Protein AF-A0A8S9NE03-F1 (afdb_monomer_lite)

pLDDT: mean 78.73, std 18.53, range [30.2, 97.19]

Structure (mmCIF, N/CA/C/O backbone):
data_AF-A0A8S9NE03-F1
#
_entry.id   AF-A0A8S9NE03-F1
#
loop_
_atom_site.group_PDB
_atom_site.id
_atom_site.type_symbol
_atom_site.label_atom_id
_atom_site.label_alt_id
_atom_site.label_comp_id
_atom_site.label_asym_id
_atom_site.label_entity_id
_atom_site.label_seq_id
_atom_site.pdbx_PDB_ins_code
_atom_site.Cartn_x
_atom_site.Cartn_y
_atom_site.Cartn_z
_atom_site.occupancy
_atom_site.B_iso_or_equiv
_atom_site.auth_seq_id
_atom_site.auth_comp_id
_atom_site.auth_asym_id
_atom_site.auth_atom_id
_atom_site.pdbx_PDB_model_num
ATOM 1 N N . MET A 1 1 ? 25.891 12.901 17.300 1.00 32.81 1 MET A N 1
ATOM 2 C CA . MET A 1 1 ? 25.146 12.473 16.094 1.00 32.81 1 MET A CA 1
ATOM 3 C C . MET A 1 1 ? 23.697 12.208 16.499 1.00 32.81 1 MET A C 1
ATOM 5 O O . MET A 1 1 ? 23.467 11.211 17.178 1.00 32.81 1 MET A O 1
ATOM 9 N N . PRO A 1 2 ? 22.736 13.108 16.234 1.00 33.81 2 PRO A N 1
ATOM 10 C CA . PRO A 1 2 ? 21.380 12.944 16.745 1.00 33.81 2 PRO A CA 1
ATOM 11 C C . PRO A 1 2 ? 20.646 11.853 15.955 1.00 33.81 2 PRO A C 1
ATOM 13 O O . PRO A 1 2 ? 20.644 11.842 14.726 1.00 33.81 2 PRO A O 1
ATOM 16 N N . ARG A 1 3 ? 20.038 10.907 16.678 1.00 30.20 3 ARG A N 1
ATOM 17 C CA . ARG A 1 3 ? 19.170 9.866 16.119 1.00 30.20 3 ARG A CA 1
ATOM 18 C C . ARG A 1 3 ? 17.912 10.533 15.563 1.00 30.20 3 ARG A C 1
ATOM 20 O O . ARG A 1 3 ? 17.123 11.087 16.324 1.00 30.20 3 ARG A O 1
ATOM 27 N N . HIS A 1 4 ? 17.720 10.464 14.249 1.00 31.50 4 HIS A N 1
ATOM 28 C CA . HIS A 1 4 ? 16.448 10.795 13.615 1.00 31.50 4 HIS A CA 1
ATOM 29 C C . HIS A 1 4 ? 15.403 9.760 14.048 1.00 31.50 4 HIS A C 1
ATOM 31 O O . HIS A 1 4 ? 15.281 8.690 13.455 1.00 31.50 4 HIS A O 1
ATOM 37 N N . TYR A 1 5 ? 14.665 10.057 15.116 1.00 31.61 5 TYR A N 1
ATOM 38 C CA . TYR A 1 5 ? 13.431 9.347 15.416 1.00 31.61 5 TYR A CA 1
ATOM 39 C C . TYR A 1 5 ? 12.441 9.699 14.307 1.00 31.61 5 TYR A C 1
ATOM 41 O O . TYR A 1 5 ? 12.032 10.852 14.170 1.00 31.61 5 TYR A O 1
ATOM 49 N N . ILE A 1 6 ? 12.102 8.718 13.470 1.00 40.75 6 ILE A N 1
ATOM 50 C CA . ILE A 1 6 ? 10.974 8.823 12.548 1.00 40.75 6 ILE A CA 1
ATOM 51 C C . ILE A 1 6 ? 9.739 8.971 13.435 1.00 40.75 6 ILE A C 1
ATOM 53 O O . ILE A 1 6 ? 9.236 8.000 13.993 1.00 40.75 6 ILE A O 1
ATOM 57 N N . LEU A 1 7 ? 9.304 10.214 13.620 1.00 36.88 7 LEU A N 1
ATOM 58 C CA . LEU A 1 7 ? 8.021 10.541 14.212 1.00 36.88 7 LEU A CA 1
ATOM 59 C C . LEU A 1 7 ? 6.952 9.950 13.287 1.00 36.88 7 LEU A C 1
ATOM 61 O O . LEU A 1 7 ? 6.625 10.533 12.253 1.00 36.88 7 LEU A O 1
ATOM 65 N N . THR A 1 8 ? 6.406 8.785 13.634 1.00 43.88 8 THR A N 1
ATOM 66 C CA . THR A 1 8 ? 5.083 8.364 13.163 1.00 43.88 8 THR A CA 1
ATOM 67 C C . THR A 1 8 ? 4.077 9.347 13.744 1.00 43.88 8 THR A C 1
ATOM 69 O O . THR A 1 8 ? 3.474 9.106 14.786 1.00 43.88 8 THR A O 1
ATOM 72 N N . ARG A 1 9 ? 3.949 10.514 13.112 1.00 42.00 9 ARG A N 1
ATOM 73 C CA . ARG A 1 9 ? 2.922 11.487 13.456 1.00 42.00 9 ARG A CA 1
ATOM 74 C C . ARG A 1 9 ? 1.594 10.940 12.943 1.00 42.00 9 ARG A C 1
ATOM 76 O O . ARG A 1 9 ? 1.227 11.135 11.789 1.00 42.00 9 ARG A O 1
ATOM 83 N N . ALA A 1 10 ? 0.914 10.186 13.798 1.00 46.19 10 ALA A N 1
ATOM 84 C CA . ALA A 1 10 ? -0.468 9.801 13.588 1.00 46.19 10 ALA A CA 1
ATOM 85 C C . ALA A 1 10 ? -1.344 11.024 13.892 1.00 46.19 10 ALA A C 1
ATOM 87 O O . ALA A 1 10 ? -1.796 11.211 15.017 1.00 46.19 10 ALA A O 1
ATOM 88 N N . ASP A 1 11 ? -1.541 11.900 12.907 1.00 44.44 11 ASP A N 1
ATOM 89 C CA . ASP A 1 11 ? -2.545 12.957 13.030 1.00 44.44 11 ASP A CA 1
ATOM 90 C C . ASP A 1 11 ? -3.932 12.321 12.840 1.00 44.44 11 ASP A C 1
ATOM 92 O O . ASP A 1 11 ? -4.411 12.147 11.718 1.00 44.44 11 ASP A O 1
ATOM 96 N N . MET A 1 12 ? -4.578 11.951 13.948 1.00 45.53 12 MET A N 1
ATOM 97 C CA . MET A 1 12 ? -5.961 11.481 13.949 1.00 45.53 12 MET A CA 1
ATOM 98 C C . MET A 1 12 ? -6.893 12.686 13.788 1.00 45.53 12 MET A C 1
ATOM 100 O O . MET A 1 12 ? -7.088 13.471 14.715 1.00 45.53 12 MET A O 1
ATOM 104 N N . LYS A 1 13 ? -7.465 12.856 12.593 1.00 47.09 13 LYS A N 1
ATOM 105 C CA . LYS A 1 13 ? -8.490 13.873 12.329 1.00 47.09 13 LYS A CA 1
ATOM 106 C C . LYS A 1 13 ? -9.851 13.207 12.199 1.00 47.09 13 LYS A C 1
ATOM 108 O O . LYS A 1 13 ? -10.093 12.492 11.233 1.00 47.09 13 LYS A O 1
ATOM 113 N N . THR A 1 14 ? -10.749 13.500 13.131 1.00 47.44 14 THR A N 1
ATOM 114 C CA . THR A 1 14 ? -12.177 13.224 12.955 1.00 47.44 14 THR A CA 1
ATOM 115 C C . THR A 1 14 ? -12.773 14.383 12.164 1.00 47.44 14 THR A C 1
ATOM 117 O O . THR A 1 14 ? -12.910 15.493 12.680 1.00 47.44 14 THR A O 1
ATOM 120 N N . VAL A 1 15 ? -13.102 14.163 10.891 1.00 50.25 15 VAL A N 1
ATOM 121 C CA . VAL A 1 15 ? -13.872 15.145 10.114 1.00 50.25 15 VAL A CA 1
ATOM 122 C C . VAL A 1 15 ? -15.286 15.140 10.693 1.00 50.25 15 VAL A C 1
ATOM 124 O O . VAL A 1 15 ? -15.952 14.119 10.647 1.00 50.25 15 VAL A O 1
ATOM 127 N N . ARG A 1 16 ? -15.756 16.254 11.268 1.00 50.25 16 ARG A N 1
ATOM 128 C CA . ARG A 1 16 ? -17.016 16.359 12.048 1.00 50.25 16 ARG A CA 1
ATOM 129 C C . ARG A 1 16 ? -18.305 15.871 11.349 1.00 50.25 16 ARG A C 1
ATOM 131 O O . ARG A 1 16 ? -19.330 15.776 12.009 1.00 50.25 16 ARG A O 1
ATOM 138 N N . LEU A 1 17 ? -18.258 15.548 10.055 1.00 51.75 17 LEU A N 1
ATOM 139 C CA . LEU A 1 17 ? -19.363 14.985 9.264 1.00 51.75 17 LEU A CA 1
ATOM 140 C C . LEU A 1 17 ? -19.155 13.513 8.850 1.00 51.75 17 LEU A C 1
ATOM 142 O O . LEU A 1 17 ? -20.090 12.880 8.373 1.00 51.75 17 LEU A O 1
ATOM 146 N N . ILE A 1 18 ? -17.956 12.947 9.035 1.00 56.50 18 ILE A N 1
ATOM 147 C CA . ILE A 1 18 ? -17.591 11.590 8.612 1.00 56.50 18 ILE A CA 1
ATOM 148 C C . ILE A 1 18 ? -16.911 10.878 9.792 1.00 56.50 18 ILE A C 1
ATOM 150 O O . ILE A 1 18 ? -15.839 11.283 10.238 1.00 56.50 18 ILE A O 1
ATOM 154 N N . LYS A 1 19 ? -17.519 9.792 10.292 1.00 73.06 19 LYS A N 1
ATOM 155 C CA . LYS A 1 19 ? -16.999 8.950 11.392 1.00 73.06 19 LYS A CA 1
ATOM 156 C C . LYS A 1 19 ? -15.793 8.097 10.947 1.00 73.06 19 LYS A C 1
ATOM 158 O O . LYS A 1 19 ? -15.806 6.877 11.075 1.00 73.06 19 LYS A O 1
ATOM 163 N N . THR A 1 20 ? -14.760 8.723 10.387 1.00 75.44 20 THR A N 1
ATOM 164 C CA . THR A 1 20 ? -13.550 8.052 9.893 1.00 75.44 20 THR A CA 1
ATOM 165 C C . THR A 1 20 ? -12.334 8.493 10.694 1.00 75.44 20 THR A C 1
ATOM 167 O O . THR A 1 20 ? -12.071 9.684 10.841 1.00 75.44 20 THR A O 1
ATOM 170 N N . CYS A 1 21 ? -11.568 7.514 11.177 1.00 81.00 21 CYS A N 1
ATOM 171 C CA . CYS A 1 21 ? -10.221 7.715 11.693 1.00 81.00 21 CYS A CA 1
ATOM 172 C C . CYS A 1 21 ? -9.222 7.503 10.552 1.00 81.00 21 CYS A C 1
ATOM 174 O O . CYS A 1 21 ? -9.286 6.487 9.861 1.00 81.00 21 CYS A O 1
ATOM 176 N N . THR A 1 22 ? -8.307 8.453 10.353 1.00 85.75 22 THR A N 1
ATOM 177 C CA . THR A 1 22 ? -7.222 8.321 9.373 1.00 85.75 22 THR A CA 1
ATOM 178 C C . THR A 1 22 ? -5.895 8.194 10.101 1.00 85.75 22 THR A C 1
ATOM 180 O O . THR A 1 22 ? -5.561 9.038 10.930 1.00 85.75 22 THR A O 1
ATOM 183 N N . TRP A 1 23 ? -5.126 7.163 9.754 1.00 88.88 23 TRP A N 1
ATOM 184 C CA . TRP A 1 23 ? -3.754 6.986 10.210 1.00 88.88 23 TRP A CA 1
ATOM 185 C C . TRP A 1 23 ? -2.808 7.045 9.015 1.00 88.88 23 TRP A C 1
ATOM 187 O O . TRP A 1 23 ? -2.824 6.172 8.148 1.00 88.88 23 TRP A O 1
ATOM 197 N N . THR A 1 24 ? -1.989 8.093 8.963 1.00 89.31 24 THR A N 1
ATOM 198 C CA . THR A 1 24 ? -1.011 8.278 7.890 1.00 89.31 24 THR A CA 1
ATOM 199 C C . THR A 1 24 ? 0.347 7.761 8.334 1.00 89.31 24 THR A C 1
ATOM 201 O O . THR A 1 24 ? 0.939 8.261 9.290 1.00 89.31 24 THR A O 1
ATOM 204 N N . ILE A 1 25 ? 0.867 6.787 7.596 1.00 89.69 25 ILE A N 1
ATOM 205 C CA . ILE A 1 25 ? 2.226 6.273 7.754 1.00 89.69 25 ILE A CA 1
ATOM 206 C C . ILE A 1 25 ? 3.018 6.737 6.537 1.00 89.69 25 ILE A C 1
ATOM 208 O O . ILE A 1 25 ? 2.551 6.618 5.407 1.00 89.69 25 ILE A O 1
ATOM 212 N N . GLY A 1 26 ? 4.211 7.286 6.762 1.00 88.06 26 GLY A N 1
ATOM 213 C CA . GLY A 1 26 ? 5.121 7.648 5.680 1.00 88.06 26 GLY A CA 1
ATOM 214 C C . GLY A 1 26 ? 5.754 6.405 5.053 1.00 88.06 26 GLY A C 1
ATOM 215 O O . GLY A 1 26 ? 5.100 5.572 4.432 1.00 88.06 26 GLY A O 1
ATOM 216 N N . ARG A 1 27 ? 7.068 6.263 5.215 1.00 86.62 27 ARG A N 1
ATOM 217 C CA . ARG A 1 27 ? 7.789 5.067 4.778 1.00 86.62 27 ARG A CA 1
ATOM 218 C C . ARG A 1 27 ? 7.825 4.048 5.914 1.00 86.62 27 ARG A C 1
ATOM 220 O O . ARG A 1 27 ? 8.293 4.381 6.998 1.00 86.62 27 ARG A O 1
ATOM 227 N N . ILE A 1 28 ? 7.385 2.821 5.645 1.00 87.12 28 ILE A N 1
ATOM 228 C CA . ILE A 1 28 ? 7.538 1.704 6.584 1.00 87.12 28 ILE A CA 1
ATOM 229 C C . ILE A 1 28 ? 9.015 1.280 6.580 1.00 87.12 28 ILE A C 1
ATOM 231 O O . ILE A 1 28 ? 9.544 0.965 5.507 1.00 87.12 28 ILE A O 1
ATOM 235 N N . PRO A 1 29 ? 9.711 1.335 7.726 1.00 81.19 29 PRO A N 1
ATOM 236 C CA . PRO A 1 29 ? 11.098 0.906 7.819 1.00 81.19 29 PRO A CA 1
ATOM 237 C C . PRO A 1 29 ? 11.183 -0.631 7.890 1.00 81.19 29 PRO A C 1
ATOM 239 O O . PRO A 1 29 ? 10.230 -1.296 8.283 1.00 81.19 29 PRO A O 1
ATOM 242 N N . SER A 1 30 ? 12.307 -1.218 7.473 1.00 81.19 30 SER A N 1
ATOM 243 C CA . SER A 1 30 ? 12.468 -2.683 7.407 1.00 81.19 30 SER A CA 1
ATOM 244 C C . SER A 1 30 ? 12.657 -3.345 8.773 1.00 81.19 30 SER A C 1
ATOM 246 O O . SER A 1 30 ? 12.468 -4.548 8.901 1.00 81.19 30 SER A O 1
ATOM 248 N N . ASP A 1 31 ? 13.067 -2.574 9.776 1.00 85.69 31 ASP A N 1
ATOM 249 C CA . ASP A 1 31 ? 13.386 -3.036 11.126 1.00 85.69 31 ASP A CA 1
ATOM 250 C C . ASP A 1 31 ? 12.207 -2.922 12.102 1.00 85.69 31 ASP A C 1
ATOM 252 O O . ASP A 1 31 ? 12.264 -3.500 13.187 1.00 85.69 31 ASP A O 1
ATOM 256 N N . LYS A 1 32 ? 11.151 -2.167 11.759 1.00 81.88 32 LYS A N 1
ATOM 257 C CA . LYS A 1 32 ? 10.036 -1.891 12.675 1.00 81.88 32 LYS A CA 1
ATOM 258 C C . LYS A 1 32 ? 8.689 -1.853 11.975 1.00 81.88 32 LYS A C 1
ATOM 260 O O . LYS A 1 32 ? 8.493 -1.139 10.993 1.00 81.88 32 LYS A O 1
ATOM 265 N N . THR A 1 33 ? 7.727 -2.533 12.583 1.00 87.62 33 THR A N 1
ATOM 266 C CA . THR A 1 33 ? 6.327 -2.480 12.172 1.00 87.62 33 THR A CA 1
ATOM 267 C C . THR A 1 33 ? 5.636 -1.300 12.856 1.00 87.62 33 THR A C 1
ATOM 269 O O . THR A 1 33 ? 5.713 -1.183 14.081 1.00 87.62 33 THR A O 1
ATOM 272 N N . PRO A 1 34 ? 4.964 -0.409 12.111 1.00 89.19 34 PRO A N 1
ATOM 273 C CA . PRO A 1 34 ? 4.161 0.645 12.713 1.00 89.19 34 PRO A CA 1
ATOM 274 C C . PRO A 1 34 ? 2.977 0.029 13.471 1.00 89.19 34 PRO A C 1
ATOM 276 O O . PRO A 1 34 ? 2.348 -0.908 12.982 1.00 89.19 34 PRO A O 1
ATOM 279 N N . CYS A 1 35 ? 2.650 0.571 14.644 1.00 87.50 35 CYS A N 1
ATOM 280 C CA . CYS A 1 35 ? 1.502 0.141 15.441 1.00 87.50 35 CYS A CA 1
ATOM 281 C C . CYS A 1 35 ? 0.608 1.330 15.814 1.00 87.50 35 CYS A C 1
ATOM 283 O O . CYS A 1 35 ? 1.086 2.448 16.017 1.00 87.50 35 CYS A O 1
ATOM 285 N N . LEU A 1 36 ? -0.697 1.070 15.897 1.00 84.56 36 LEU A N 1
ATOM 286 C CA . LEU A 1 36 ? -1.703 1.997 16.396 1.00 84.56 36 LEU A CA 1
ATOM 287 C C . LEU A 1 36 ? -2.558 1.250 17.418 1.00 84.56 36 LEU A C 1
ATOM 289 O O . LEU A 1 36 ? -3.214 0.269 17.074 1.00 84.56 36 LEU A O 1
ATOM 293 N N . SER A 1 37 ? -2.555 1.737 18.655 1.00 85.38 37 SER A N 1
ATOM 294 C CA . SER A 1 37 ? -3.348 1.195 19.758 1.00 85.38 37 SER A CA 1
ATOM 295 C C . SER A 1 37 ? -4.079 2.334 20.458 1.00 85.38 37 SER A C 1
ATOM 297 O O . SER A 1 37 ? -3.552 3.442 20.555 1.00 85.38 37 SER A O 1
ATOM 299 N N . GLY A 1 38 ? -5.284 2.070 20.959 1.00 82.81 38 GLY A N 1
ATOM 300 C CA . GLY A 1 38 ? -6.075 3.062 21.679 1.00 82.81 38 GLY A CA 1
ATOM 301 C C . GLY A 1 38 ? -7.420 2.513 22.141 1.00 82.81 38 GLY A C 1
ATOM 302 O O . GLY A 1 38 ? -7.767 1.369 21.852 1.00 82.81 38 GLY A O 1
ATOM 303 N N . THR A 1 39 ? -8.175 3.357 22.838 1.00 81.50 39 THR A N 1
ATOM 304 C CA . THR A 1 39 ? -9.508 3.034 23.357 1.00 81.50 39 THR A CA 1
ATOM 305 C C . THR A 1 39 ? -10.551 3.863 22.620 1.00 81.50 39 THR A C 1
ATOM 307 O O . THR A 1 39 ? -10.416 5.081 22.514 1.00 81.50 39 THR A O 1
ATOM 310 N N . LEU A 1 40 ? -11.601 3.209 22.121 1.00 78.12 40 LEU A N 1
ATOM 311 C CA . LEU A 1 40 ? -12.762 3.874 21.537 1.00 78.12 40 LEU A CA 1
ATOM 312 C C . LEU A 1 40 ? -13.869 3.958 22.591 1.00 78.12 40 LEU A C 1
ATOM 314 O O . LEU A 1 40 ? -14.370 2.929 23.036 1.00 78.12 40 LEU A O 1
ATOM 318 N N . ALA A 1 41 ? -14.258 5.173 22.974 1.00 81.06 41 ALA A N 1
ATOM 319 C CA . ALA A 1 41 ? -15.425 5.385 23.821 1.00 81.06 41 ALA A CA 1
ATOM 320 C C . ALA A 1 41 ? -16.701 5.345 22.969 1.00 81.06 41 ALA A C 1
ATOM 322 O O . ALA A 1 41 ? -16.792 6.032 21.948 1.00 81.06 41 ALA A O 1
ATOM 323 N N . LEU A 1 42 ? -17.670 4.534 23.389 1.00 80.25 42 LEU A N 1
ATOM 324 C CA . LEU A 1 42 ? -19.002 4.490 22.793 1.00 80.25 42 LEU A CA 1
ATOM 325 C C . LEU A 1 42 ? -19.938 5.470 23.508 1.00 80.25 42 LEU A C 1
ATOM 327 O O . LEU A 1 42 ? -19.687 5.881 24.641 1.00 80.25 42 LEU A O 1
ATOM 331 N N . GLU A 1 43 ? -21.011 5.860 22.823 1.00 80.88 43 GLU A N 1
ATOM 332 C CA . GLU A 1 43 ? -22.055 6.700 23.407 1.00 80.88 43 GLU A CA 1
ATOM 333 C C . GLU A 1 43 ? -22.769 5.966 24.553 1.00 80.88 43 GLU A C 1
ATOM 335 O O . GLU A 1 43 ? -22.904 4.739 24.541 1.00 80.88 43 GLU A O 1
ATOM 340 N N . THR A 1 44 ? -23.218 6.712 25.564 1.00 78.12 44 THR A N 1
ATOM 341 C CA . THR A 1 44 ? -23.904 6.160 26.739 1.00 78.12 44 THR A CA 1
ATOM 342 C C . THR A 1 44 ? -25.149 5.377 26.323 1.00 78.12 44 THR A C 1
ATOM 344 O O . THR A 1 44 ? -26.039 5.932 25.685 1.00 78.12 44 THR A O 1
ATOM 347 N N . GLY A 1 45 ? -25.210 4.095 26.695 1.00 77.38 45 GLY A N 1
ATOM 348 C CA . GLY A 1 45 ? -26.279 3.167 26.300 1.00 77.38 45 GLY A CA 1
ATOM 349 C C . GLY A 1 45 ? -25.915 2.231 25.140 1.00 77.38 45 GLY A C 1
ATOM 350 O O . GLY A 1 45 ? -26.680 1.318 24.840 1.00 77.38 45 GLY A O 1
ATOM 351 N N . LEU A 1 46 ? -24.747 2.406 24.511 1.00 76.19 46 LEU A N 1
ATOM 352 C CA . LEU A 1 46 ? -24.238 1.507 23.476 1.00 76.19 46 LEU A CA 1
ATOM 353 C C . LEU A 1 46 ? -23.184 0.551 24.069 1.00 76.19 46 LEU A C 1
ATOM 355 O O . LEU A 1 46 ? -22.019 0.907 24.217 1.00 76.19 46 LEU A O 1
ATOM 359 N N . GLU A 1 47 ? -23.583 -0.677 24.411 1.00 75.50 47 GLU A N 1
ATOM 360 C CA . GLU A 1 47 ? -22.682 -1.665 25.043 1.00 75.50 47 GLU A CA 1
ATOM 361 C C . GLU A 1 47 ? -21.672 -2.289 24.066 1.00 75.50 47 GLU A C 1
ATOM 363 O O . GLU A 1 47 ? -20.622 -2.786 24.471 1.00 75.50 47 GLU A O 1
ATOM 368 N N . ARG A 1 48 ? -21.978 -2.274 22.762 1.00 78.25 48 ARG A N 1
ATOM 369 C CA . ARG A 1 48 ? -21.134 -2.851 21.706 1.00 78.25 48 ARG A CA 1
ATOM 370 C C . ARG A 1 48 ? -21.342 -2.165 20.361 1.00 78.25 48 ARG A C 1
ATOM 372 O O . ARG A 1 48 ? -22.399 -1.598 20.090 1.00 78.25 48 ARG A O 1
ATOM 379 N N . LEU A 1 49 ? -20.346 -2.279 19.484 1.00 77.25 49 LEU A N 1
ATOM 380 C CA . LEU A 1 49 ? -20.488 -1.902 18.078 1.00 77.25 49 LEU A CA 1
ATOM 381 C C . LEU A 1 49 ? -21.446 -2.870 17.372 1.00 77.25 49 LEU A C 1
ATOM 383 O O . LEU A 1 49 ? -21.278 -4.084 17.447 1.00 77.25 49 LEU A O 1
ATOM 387 N N . HIS A 1 50 ? -22.428 -2.328 16.652 1.00 76.00 50 HIS A N 1
ATOM 388 C CA . HIS A 1 50 ? -23.349 -3.124 15.835 1.00 76.00 50 HIS A CA 1
ATOM 389 C C . HIS A 1 50 ? -22.672 -3.660 14.560 1.00 76.00 50 HIS A C 1
ATOM 391 O O . HIS A 1 50 ? -23.058 -4.698 14.026 1.00 76.00 50 HIS A O 1
ATOM 397 N N . VAL A 1 51 ? -21.670 -2.939 14.051 1.00 79.06 51 VAL A N 1
ATOM 398 C CA . VAL A 1 51 ? -20.877 -3.316 12.878 1.00 79.06 51 VAL A CA 1
ATOM 399 C C . VAL A 1 51 ? -19.420 -2.994 13.174 1.00 79.06 51 VAL A C 1
ATOM 401 O O . VAL A 1 51 ? -19.107 -1.884 13.612 1.00 79.06 51 VAL A O 1
ATOM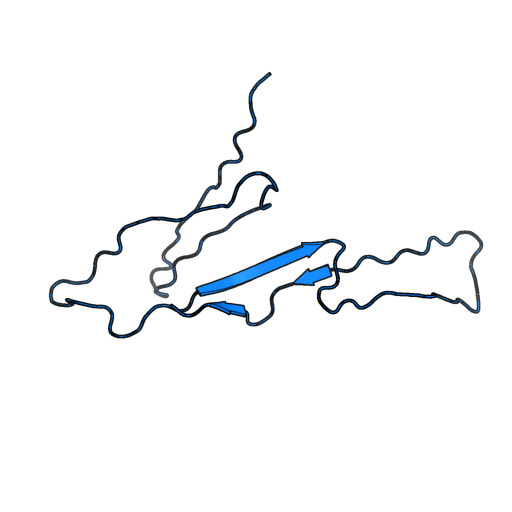 404 N N . TYR A 1 52 ? -18.534 -3.958 12.934 1.00 82.94 52 TYR A N 1
ATOM 405 C CA . TYR A 1 52 ? -17.101 -3.726 13.041 1.00 82.94 52 TYR A CA 1
ATOM 406 C C . TYR A 1 52 ? -16.626 -2.811 11.906 1.00 82.94 52 TYR A C 1
ATOM 408 O O . TYR A 1 52 ? -17.053 -2.969 10.757 1.00 82.94 52 TYR A O 1
ATOM 416 N N . PRO A 1 53 ? -15.759 -1.829 12.196 1.00 84.56 53 PRO A N 1
ATOM 417 C CA . PRO A 1 53 ? -15.251 -0.941 11.168 1.00 84.56 53 PRO A CA 1
ATOM 418 C C . PRO A 1 53 ? -14.415 -1.729 10.155 1.00 84.56 53 PRO A C 1
ATOM 420 O O . PRO A 1 53 ? -13.651 -2.622 10.509 1.00 84.56 53 PRO A O 1
ATOM 423 N N . THR A 1 54 ? -14.545 -1.365 8.882 1.00 88.88 54 THR A N 1
ATOM 424 C CA . THR A 1 54 ? -13.645 -1.839 7.826 1.00 88.88 54 THR A CA 1
ATOM 425 C C . THR A 1 54 ? -12.479 -0.869 7.694 1.00 88.88 54 THR A C 1
ATOM 427 O O . THR A 1 54 ? -12.682 0.346 7.596 1.00 88.88 54 THR A O 1
ATOM 430 N N . PHE A 1 55 ? -11.259 -1.391 7.668 1.00 90.81 55 PHE A N 1
ATOM 431 C CA . PHE A 1 55 ? -10.070 -0.588 7.428 1.00 90.81 55 PHE A CA 1
ATOM 432 C C . PHE A 1 55 ? -9.801 -0.477 5.938 1.00 90.81 55 PHE A C 1
ATOM 434 O O . PHE A 1 55 ? -9.433 -1.454 5.291 1.00 90.81 55 PHE A O 1
ATOM 441 N N . LYS A 1 56 ? -9.922 0.738 5.410 1.00 93.06 56 LYS A N 1
ATOM 442 C CA . LYS A 1 56 ? -9.491 1.050 4.047 1.00 93.06 56 LYS A CA 1
ATOM 443 C C . LYS A 1 56 ? -8.007 1.382 4.061 1.00 93.06 56 LYS A C 1
ATOM 445 O O . LYS A 1 56 ? -7.597 2.315 4.756 1.00 93.06 56 LYS A O 1
ATOM 450 N N . VAL A 1 57 ? -7.201 0.640 3.308 1.00 94.12 57 VAL A N 1
ATOM 451 C CA . VAL A 1 57 ? -5.740 0.785 3.328 1.00 94.12 57 VAL A CA 1
ATOM 452 C C . VAL A 1 57 ? -5.239 1.343 2.003 1.00 94.12 57 VAL A C 1
ATOM 454 O O . VAL A 1 57 ? -5.372 0.728 0.950 1.00 94.12 57 VAL A O 1
ATOM 457 N N . GLY A 1 58 ? -4.591 2.505 2.068 1.00 94.62 58 GLY A N 1
ATOM 458 C CA . GLY A 1 58 ? -3.845 3.074 0.952 1.00 94.62 58 GLY A CA 1
ATOM 459 C C . GLY A 1 58 ? -2.354 2.775 1.083 1.00 94.62 58 GLY A C 1
ATOM 460 O O . GLY A 1 58 ? -1.752 3.068 2.113 1.00 94.62 58 GLY A O 1
ATOM 461 N N . PHE A 1 59 ? -1.727 2.243 0.033 1.00 94.50 59 PHE A N 1
ATOM 462 C CA . PHE A 1 59 ? -0.273 2.079 -0.021 1.00 94.50 59 PHE A CA 1
ATOM 463 C C . PHE A 1 59 ? 0.281 2.299 -1.429 1.00 94.50 59 PHE A C 1
ATOM 465 O O . PHE A 1 59 ? -0.431 2.222 -2.433 1.00 94.50 59 PHE A O 1
ATOM 472 N N . LYS A 1 60 ? 1.587 2.565 -1.499 1.00 95.12 60 LYS A N 1
ATOM 473 C CA . LYS A 1 60 ? 2.343 2.718 -2.742 1.00 95.12 60 LYS A CA 1
ATOM 474 C C . LYS A 1 60 ? 3.719 2.080 -2.589 1.00 95.12 60 LYS A C 1
ATOM 476 O O . LYS A 1 60 ? 4.507 2.498 -1.745 1.00 95.12 60 LYS A O 1
ATOM 481 N N . ILE A 1 61 ? 4.021 1.115 -3.449 1.00 94.69 61 ILE A N 1
ATOM 482 C CA . ILE A 1 61 ? 5.297 0.400 -3.488 1.00 94.69 61 ILE A CA 1
ATOM 483 C C . ILE A 1 61 ? 6.013 0.777 -4.782 1.00 94.69 61 ILE A C 1
ATOM 485 O O . ILE A 1 61 ? 5.482 0.623 -5.884 1.00 94.69 61 ILE A O 1
ATOM 489 N N . MET A 1 62 ? 7.223 1.313 -4.650 1.00 94.62 62 MET A N 1
ATOM 490 C CA . MET A 1 62 ? 8.042 1.728 -5.785 1.00 94.62 62 MET A CA 1
ATOM 491 C C . MET A 1 62 ? 8.991 0.612 -6.213 1.00 94.62 62 MET A C 1
ATOM 493 O O . MET A 1 62 ? 9.629 -0.003 -5.368 1.00 94.62 62 MET A O 1
ATOM 497 N N . GLY A 1 63 ? 9.155 0.425 -7.523 1.00 93.62 63 GLY A N 1
ATOM 498 C CA . GLY A 1 63 ? 10.108 -0.529 -8.096 1.00 93.62 63 GLY A CA 1
ATOM 499 C C . GLY A 1 63 ? 9.615 -1.976 -8.143 1.00 93.62 63 GLY A C 1
ATOM 500 O O . GLY A 1 63 ? 10.358 -2.835 -8.598 1.00 93.62 63 GLY A O 1
ATOM 501 N N . ILE A 1 64 ? 8.379 -2.248 -7.712 1.00 93.75 64 ILE A N 1
ATOM 502 C CA . ILE A 1 64 ? 7.810 -3.599 -7.645 1.00 93.75 64 ILE A CA 1
ATOM 503 C C . ILE A 1 64 ? 6.457 -3.628 -8.359 1.00 93.75 64 ILE A C 1
ATOM 505 O O . ILE A 1 64 ? 5.610 -2.758 -8.130 1.00 93.75 64 ILE A O 1
ATOM 509 N N . ALA A 1 65 ? 6.260 -4.643 -9.201 1.00 96.19 65 ALA A N 1
ATOM 510 C CA . ALA A 1 65 ? 4.965 -5.047 -9.737 1.00 96.19 65 ALA A CA 1
ATOM 511 C C . ALA A 1 65 ? 4.508 -6.301 -8.982 1.00 96.19 65 ALA A C 1
ATOM 513 O O . ALA A 1 65 ? 5.085 -7.370 -9.174 1.00 96.19 65 ALA A O 1
ATOM 514 N N . LEU A 1 66 ? 3.493 -6.183 -8.119 1.00 96.06 66 LEU A N 1
ATOM 515 C CA . LEU A 1 66 ? 2.998 -7.334 -7.344 1.00 96.06 66 LEU A CA 1
ATOM 516 C C . LEU A 1 66 ? 2.380 -8.435 -8.218 1.00 96.06 66 LEU A C 1
ATOM 518 O O . LEU A 1 66 ? 2.317 -9.579 -7.790 1.00 96.06 66 LEU A O 1
ATOM 522 N N . SER A 1 67 ? 1.992 -8.118 -9.455 1.00 95.69 67 SER A N 1
ATOM 523 C CA . SER A 1 67 ? 1.558 -9.112 -10.443 1.00 95.69 67 SER A CA 1
ATOM 524 C C . SER A 1 67 ? 2.678 -10.050 -10.906 1.00 95.69 67 SER A C 1
ATOM 526 O O . SER A 1 67 ? 2.408 -11.009 -11.619 1.00 95.69 67 SER A O 1
ATOM 528 N N . GLY A 1 68 ? 3.939 -9.750 -10.580 1.00 94.44 68 GLY A N 1
ATOM 529 C CA . GLY A 1 68 ? 5.099 -10.469 -11.103 1.00 94.44 68 GLY A CA 1
ATOM 530 C C . GLY A 1 68 ? 5.456 -10.108 -12.548 1.00 94.44 68 GLY A C 1
ATOM 531 O O . GLY A 1 68 ? 6.439 -10.633 -13.067 1.00 94.44 68 GLY A O 1
ATOM 532 N N . LEU A 1 69 ? 4.714 -9.194 -13.189 1.00 95.06 69 LEU A N 1
ATOM 533 C CA . LEU A 1 69 ? 4.979 -8.760 -14.559 1.00 95.06 69 LEU A CA 1
ATOM 534 C C . LEU A 1 69 ? 6.368 -8.118 -14.670 1.00 95.06 69 LEU A C 1
ATOM 536 O O . LEU A 1 69 ? 6.730 -7.225 -13.897 1.00 95.06 69 LEU A O 1
ATOM 540 N N . ARG A 1 70 ? 7.130 -8.555 -15.673 1.00 91.94 70 ARG A N 1
ATOM 541 C CA . ARG A 1 70 ? 8.463 -8.040 -15.996 1.00 91.94 70 ARG A CA 1
ATOM 542 C C . ARG A 1 70 ? 8.505 -7.635 -17.461 1.00 91.94 70 ARG A C 1
ATOM 544 O O . ARG A 1 70 ? 7.882 -8.276 -18.300 1.00 91.94 70 ARG A O 1
ATOM 551 N N . ILE A 1 71 ? 9.244 -6.569 -17.757 1.00 91.56 71 ILE A N 1
ATOM 552 C CA . ILE A 1 71 ? 9.558 -6.206 -19.138 1.00 91.56 71 ILE A CA 1
ATOM 553 C C . ILE A 1 71 ? 10.798 -6.986 -19.544 1.00 91.56 71 ILE A C 1
ATOM 555 O O . ILE A 1 71 ? 11.862 -6.797 -18.961 1.00 91.56 71 ILE A O 1
ATOM 559 N N . GLU A 1 72 ? 10.641 -7.848 -20.539 1.00 92.06 72 GLU A N 1
ATOM 560 C CA . GLU A 1 72 ? 11.742 -8.623 -21.103 1.00 92.06 72 GLU A CA 1
ATOM 561 C C . GLU A 1 72 ? 12.539 -7.803 -22.124 1.00 92.06 72 GLU A C 1
ATOM 563 O O . GLU A 1 72 ? 13.762 -7.715 -22.034 1.00 92.06 72 GLU A O 1
ATOM 568 N N . LYS A 1 73 ? 11.855 -7.142 -23.069 1.00 89.38 73 LYS A N 1
ATOM 569 C CA . LYS A 1 73 ? 12.502 -6.394 -24.154 1.00 89.38 73 LYS A CA 1
ATOM 570 C C . LYS A 1 73 ? 11.711 -5.149 -24.555 1.00 89.38 73 LYS A C 1
ATOM 572 O O . LYS A 1 73 ? 10.484 -5.167 -24.587 1.00 89.38 73 LYS A O 1
ATOM 577 N N . LEU A 1 74 ? 12.429 -4.075 -24.895 1.00 87.06 74 LEU A N 1
ATOM 578 C CA . LEU A 1 74 ? 11.875 -2.835 -25.450 1.00 87.06 74 LEU A CA 1
ATOM 579 C C . LEU A 1 74 ? 12.615 -2.457 -26.742 1.00 87.06 74 LEU A C 1
ATOM 581 O O . LEU A 1 74 ? 13.661 -1.794 -26.710 1.00 87.06 74 LEU A O 1
ATOM 585 N N . ASP A 1 75 ? 12.054 -2.863 -27.879 1.00 86.19 75 ASP A N 1
ATOM 586 C CA . ASP A 1 75 ? 12.598 -2.589 -29.211 1.00 86.19 75 ASP A CA 1
ATOM 587 C C . ASP A 1 75 ? 12.057 -1.279 -29.790 1.00 86.19 75 ASP A C 1
ATOM 589 O O . ASP A 1 75 ? 10.871 -0.975 -29.685 1.00 86.19 75 ASP A O 1
ATOM 593 N N . LEU A 1 76 ? 12.938 -0.495 -30.418 1.00 84.19 76 LEU A N 1
ATOM 594 C CA . LEU A 1 76 ? 12.587 0.756 -31.093 1.00 84.19 76 LEU A CA 1
ATOM 595 C C . LEU A 1 76 ? 13.053 0.679 -32.542 1.00 84.19 76 LEU A C 1
ATOM 597 O O . LEU A 1 76 ? 14.217 0.381 -32.791 1.00 84.19 76 LEU A O 1
ATOM 601 N N . LYS A 1 77 ? 12.148 0.958 -33.481 1.00 81.12 77 LYS A N 1
ATOM 602 C CA . LYS A 1 77 ? 12.419 0.854 -34.924 1.00 81.12 77 LYS A CA 1
ATOM 603 C C . LYS A 1 77 ? 13.185 2.058 -35.489 1.00 81.12 77 LYS A C 1
ATOM 605 O O . LYS A 1 77 ? 13.891 1.910 -36.476 1.00 81.12 77 LYS A O 1
ATOM 610 N N . THR A 1 78 ? 13.099 3.215 -34.834 1.00 80.75 78 THR A N 1
ATOM 611 C CA . THR A 1 78 ? 13.775 4.456 -35.239 1.00 80.75 78 THR A CA 1
ATOM 612 C C . THR A 1 78 ? 14.362 5.100 -33.987 1.00 80.75 78 THR A C 1
ATOM 614 O O . THR A 1 78 ? 13.625 5.357 -33.034 1.00 80.75 78 THR A O 1
ATOM 617 N N . ILE A 1 79 ? 15.683 5.299 -33.935 1.00 73.50 79 ILE A N 1
ATOM 618 C CA . ILE A 1 79 ? 16.390 5.684 -32.703 1.00 73.50 79 ILE A CA 1
ATOM 619 C C . ILE A 1 79 ? 17.093 7.037 -32.903 1.00 73.50 79 ILE A C 1
ATOM 621 O O . ILE A 1 79 ? 17.953 7.136 -33.775 1.00 73.50 79 ILE A O 1
ATOM 625 N N . PRO A 1 80 ? 16.785 8.077 -32.105 1.00 78.38 80 PRO A N 1
ATOM 626 C CA . PRO A 1 80 ? 17.615 9.277 -32.038 1.00 78.38 80 PRO A CA 1
ATOM 627 C C . PRO A 1 80 ? 18.940 8.987 -31.299 1.00 78.38 80 PRO A C 1
ATOM 629 O O . PRO A 1 80 ? 18.968 8.151 -30.394 1.00 78.38 80 PRO A O 1
ATOM 632 N N . PRO A 1 81 ? 20.038 9.699 -31.615 1.00 71.56 81 PRO A N 1
ATOM 633 C CA . PRO A 1 81 ? 21.409 9.338 -31.214 1.00 71.56 81 PRO A CA 1
ATOM 634 C C . PRO A 1 81 ? 21.696 9.352 -29.701 1.00 71.56 81 PRO A C 1
ATOM 636 O O . PRO A 1 81 ? 22.770 8.934 -29.276 1.00 71.56 81 PRO A O 1
ATOM 639 N N . ARG A 1 82 ? 20.767 9.823 -28.864 1.00 71.56 82 ARG A N 1
ATOM 640 C CA . ARG A 1 82 ? 20.889 9.821 -27.400 1.00 71.56 82 ARG A CA 1
ATOM 641 C C . ARG A 1 82 ? 19.547 9.466 -26.775 1.00 71.56 82 ARG A C 1
ATOM 643 O O . ARG A 1 82 ? 18.748 10.350 -26.481 1.00 71.56 82 ARG A O 1
ATOM 650 N N . LEU A 1 83 ? 19.294 8.174 -26.577 1.00 79.81 83 LEU A N 1
ATOM 651 C CA . LEU A 1 83 ? 18.094 7.705 -2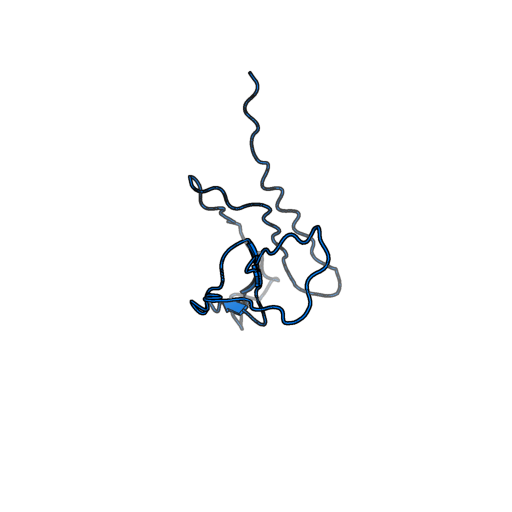5.891 1.00 79.81 83 LEU A CA 1
ATOM 652 C C . LEU A 1 83 ? 18.459 6.819 -24.702 1.00 79.81 83 LEU A C 1
ATOM 654 O O . LEU A 1 83 ? 19.165 5.823 -24.846 1.00 79.81 83 LEU A O 1
ATOM 658 N N . TYR A 1 84 ? 17.916 7.161 -23.538 1.00 82.00 84 TYR A N 1
ATOM 659 C CA . TYR A 1 84 ? 17.960 6.319 -22.352 1.00 82.00 84 TYR A CA 1
ATOM 660 C C . TYR A 1 84 ? 16.649 5.536 -22.225 1.00 82.00 84 TYR A C 1
ATOM 662 O O . TYR A 1 84 ? 15.568 6.125 -22.230 1.00 82.00 84 TYR A O 1
ATOM 670 N N . LYS A 1 85 ? 16.743 4.209 -22.106 1.00 83.81 85 LYS A N 1
ATOM 671 C CA . LYS A 1 85 ? 15.597 3.324 -21.865 1.00 83.81 85 LYS A CA 1
ATOM 672 C C . LYS A 1 85 ? 15.610 2.879 -20.410 1.00 83.81 85 LYS A C 1
ATOM 674 O O . LYS A 1 85 ? 16.624 2.391 -19.921 1.00 83.81 85 LYS A O 1
ATOM 679 N N . GLY A 1 86 ? 14.473 2.995 -19.740 1.00 87.81 86 GLY A N 1
ATOM 680 C CA . GLY A 1 86 ? 14.306 2.523 -18.374 1.00 87.81 86 GLY A CA 1
ATOM 681 C C . GLY A 1 86 ? 12.855 2.169 -18.102 1.00 87.81 86 GLY A C 1
ATOM 682 O O . GLY A 1 86 ? 11.940 2.789 -18.640 1.00 87.81 86 GLY A O 1
ATOM 683 N N . PHE A 1 87 ? 12.653 1.172 -17.251 1.00 89.81 87 PHE A N 1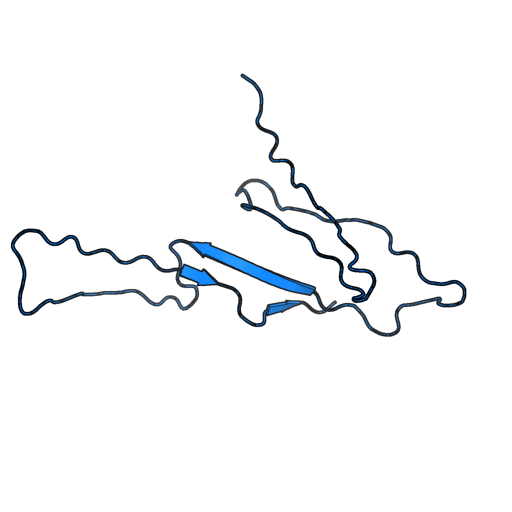
ATOM 684 C CA . PHE A 1 87 ? 11.343 0.816 -16.733 1.00 89.81 87 PHE A CA 1
ATOM 685 C C . PHE A 1 87 ? 11.366 0.887 -15.214 1.00 89.81 87 PHE A C 1
ATOM 687 O O . PHE A 1 87 ? 12.331 0.475 -14.569 1.00 89.81 87 PHE A O 1
ATOM 694 N N . ARG A 1 88 ? 10.279 1.390 -14.634 1.00 92.94 88 ARG A N 1
ATOM 695 C CA . ARG A 1 88 ? 10.071 1.363 -13.192 1.00 92.94 88 ARG A CA 1
ATOM 696 C C . ARG A 1 88 ? 8.651 0.919 -12.902 1.00 92.94 88 ARG A C 1
ATOM 698 O O . ARG A 1 88 ? 7.705 1.658 -13.158 1.00 92.94 88 ARG A O 1
ATOM 705 N N . ALA A 1 89 ? 8.523 -0.258 -12.304 1.00 95.12 89 ALA A N 1
ATOM 706 C CA . ALA A 1 89 ? 7.246 -0.722 -11.796 1.00 95.12 89 ALA A CA 1
ATOM 707 C C . ALA A 1 89 ? 6.787 0.119 -10.597 1.00 95.12 89 ALA A C 1
ATOM 709 O O . ALA A 1 89 ? 7.590 0.648 -9.817 1.00 95.12 89 ALA A O 1
ATOM 710 N N . GLN A 1 90 ? 5.475 0.219 -10.434 1.00 95.69 90 GLN A N 1
ATOM 711 C CA . GLN A 1 90 ? 4.850 0.829 -9.275 1.00 95.69 90 GLN A CA 1
ATOM 712 C C . GLN A 1 90 ? 3.549 0.097 -8.988 1.00 95.69 90 GLN A C 1
ATOM 714 O O . GLN A 1 90 ? 2.714 -0.041 -9.876 1.00 95.69 90 GLN A O 1
ATOM 719 N N . THR A 1 91 ? 3.365 -0.308 -7.737 1.00 97.19 91 THR A N 1
ATOM 720 C CA . THR A 1 91 ? 2.102 -0.874 -7.265 1.00 97.19 91 THR A CA 1
ATOM 721 C C . THR A 1 91 ? 1.437 0.110 -6.313 1.00 97.19 91 THR A C 1
ATOM 723 O O . THR A 1 91 ? 2.108 0.702 -5.463 1.00 97.19 91 THR A O 1
ATOM 726 N N . ARG A 1 92 ? 0.128 0.313 -6.458 1.00 97.12 92 ARG A N 1
ATOM 727 C CA . ARG A 1 92 ? -0.692 1.132 -5.559 1.00 97.12 92 ARG A CA 1
ATOM 728 C C . ARG A 1 92 ? -1.924 0.341 -5.143 1.00 97.12 92 ARG A C 1
ATOM 730 O O . ARG A 1 92 ? -2.380 -0.502 -5.910 1.00 97.12 92 ARG A O 1
ATOM 737 N N . ALA A 1 93 ? -2.447 0.633 -3.960 1.00 97.12 93 ALA A N 1
ATOM 738 C CA . ALA A 1 93 ? -3.744 0.116 -3.548 1.00 97.12 93 ALA A CA 1
ATOM 739 C C . ALA A 1 93 ? -4.854 0.637 -4.479 1.00 97.12 93 ALA A C 1
ATOM 741 O O . ALA A 1 93 ? -4.859 1.819 -4.831 1.00 97.12 93 ALA A O 1
ATOM 742 N N . GLY A 1 94 ? -5.764 -0.256 -4.871 1.00 95.44 94 GLY A N 1
ATOM 743 C CA . GLY A 1 94 ? -7.086 0.101 -5.389 1.00 95.44 94 GLY A CA 1
ATOM 744 C C . GLY A 1 94 ? -8.079 0.178 -4.229 1.00 95.44 94 GLY A C 1
ATOM 745 O O . GLY A 1 94 ? -7.801 0.823 -3.219 1.00 95.44 94 GLY A O 1
ATOM 746 N N . GLU A 1 95 ? -9.194 -0.541 -4.334 1.00 96.62 95 GLU A N 1
ATOM 747 C CA . GLU A 1 95 ? -10.075 -0.811 -3.192 1.00 96.62 95 GLU A CA 1
ATOM 748 C C . GLU A 1 95 ? -9.493 -1.958 -2.364 1.00 96.62 95 GLU A C 1
ATOM 750 O O . GLU A 1 95 ? -9.656 -3.133 -2.688 1.00 96.62 95 GLU A O 1
ATOM 755 N N . PHE A 1 96 ? -8.733 -1.604 -1.328 1.00 96.00 96 PHE A N 1
ATOM 756 C CA . PHE A 1 96 ? -8.133 -2.568 -0.416 1.00 96.00 96 PHE A CA 1
ATOM 757 C C . PHE A 1 96 ? -8.719 -2.387 0.982 1.00 96.00 96 PHE A C 1
ATOM 759 O O . PHE A 1 96 ? -8.363 -1.452 1.705 1.00 96.00 96 PHE A O 1
ATOM 766 N N . ASP A 1 97 ? -9.597 -3.314 1.346 1.00 95.06 97 ASP A N 1
ATOM 767 C CA . ASP A 1 97 ? -10.350 -3.301 2.592 1.00 95.06 97 ASP A CA 1
ATOM 768 C C . ASP A 1 97 ? -9.944 -4.488 3.471 1.00 95.06 97 ASP A C 1
ATOM 770 O O . ASP A 1 97 ? -9.943 -5.639 3.032 1.00 95.06 97 ASP A O 1
ATOM 774 N N . VAL A 1 98 ? -9.634 -4.212 4.735 1.00 93.94 98 VAL A N 1
ATOM 775 C CA . VAL A 1 98 ? -9.389 -5.224 5.767 1.00 93.94 98 VAL A CA 1
ATOM 776 C C . VAL A 1 98 ? -10.570 -5.217 6.729 1.00 93.94 98 VAL A C 1
ATOM 778 O O . VAL A 1 98 ? -10.901 -4.184 7.315 1.00 93.94 98 VAL A O 1
ATOM 781 N N . ARG A 1 99 ? -11.223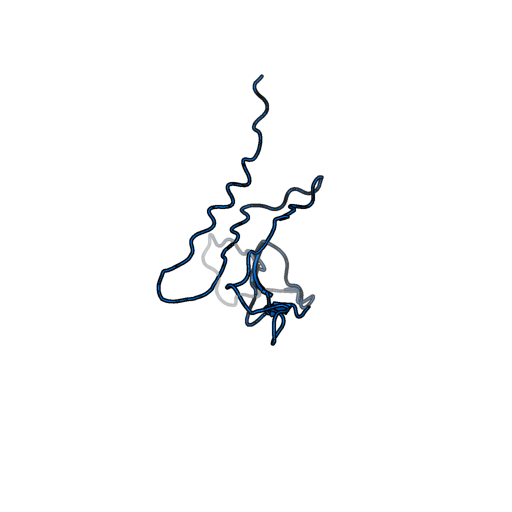 -6.370 6.875 1.00 90.62 99 ARG A N 1
ATOM 782 C CA . ARG A 1 99 ? -12.358 -6.560 7.784 1.00 90.62 99 ARG A CA 1
ATOM 783 C C . ARG A 1 99 ? -11.874 -7.160 9.102 1.00 90.62 99 ARG A C 1
ATOM 785 O O . ARG A 1 99 ? -10.977 -8.001 9.088 1.00 90.62 99 ARG A O 1
ATOM 792 N N . LEU A 1 100 ? -12.455 -6.682 10.199 1.00 80.81 100 LEU A N 1
ATOM 793 C CA . LEU A 1 100 ? -12.279 -7.210 11.553 1.00 80.81 100 LEU A CA 1
ATOM 794 C C . LEU A 1 100 ? -13.315 -8.284 11.865 1.00 80.81 100 LEU A C 1
ATOM 796 O O . LEU A 1 100 ? -14.451 -8.151 11.351 1.00 80.81 100 LEU A O 1
#

Secondary structure (DSSP, 8-state):
---------------TTS--------PPPSS--------PPPPTT--S-SSPPEEE---EEES--TT---------SS--SS-------EEE-SS-EEE-

Sequence (100 aa):
MPRHYILTRADMKTVRLIKTCTWTIGRIPSDKTPCLSGTLALETGLERLHVYPTFKVGFKIMGIALSGLRIEKLDLKTIPPRLYKGFRAQTRAGEFDVRL

InterPro domains:
  IPR028565 Mu homology domain [PF00928] (19-100)
  IPR036168 AP-2 complex subunit mu, C-terminal superfamily [SSF49447] (18-99)

Radius of gyration: 21.76 Å; chains: 1; bounding box: 51×27×62 Å

Organism: Brassica cretica (NCBI:txid69181)

Foldseek 3Di:
DDDPDPPQPQPFDDPVVDRDTDRDDDDDDPVDDDDDDDDDDDDPPDPDDPAFDKDFDKDKDKQDDPVPDDDPDDDDPDDDPDDDDDDIDMDIDDRDIDGD

=== Feature glossary ===
Reading guide. The protein is described through the following features:

Foldseek 3Di. A 3Di char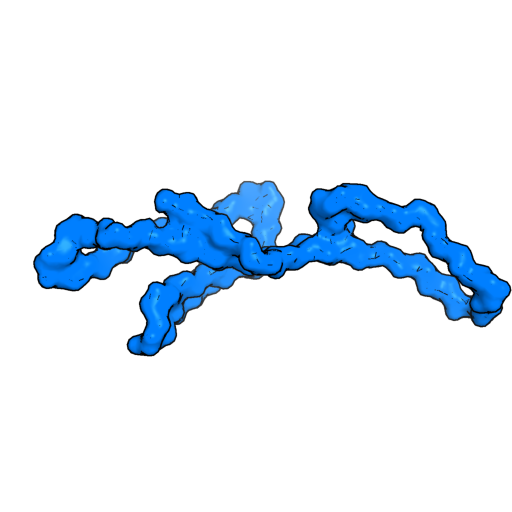acter summarizes, for each residue, the relative orientation of the Cα frame of its nearest spatial neighbor. Because it encodes fold topology rather than chemistry, 3Di alignments detect remote structural similarity that sequence alignment misses.

Contact-map, Ramachandran, and PAE plots. Plot images: a contact map (which residues are close in 3D, as an N×N binary image), a Ramachandran scatter (backbone torsion angles, revealing secondary-structure composition at a glance), and — for AlphaFold structures — a PAE heatmap (pairwise prediction confidence).

Radius of gyration, Cα contacts, bounding box. Radius of gyration (Rg) is the root-mean-square distance of Cα atoms from their centroid — a single number for overall size and compactness. A globular domain of N residues has Rg ≈ 2.2·N^0.38 Å; an extended or disordered chain has a much larger Rg. The Cα contact count is the number of residue pairs whose Cα atoms are within 8 Å and are more than four positions apart in sequence — a standard proxy for tertiary packing density. The bounding box is the smallest axis-aligned box enclosing all Cα atoms.

Secondary structure (8-state, DSSP). Eight-state secondary structure (DSSP): H is the canonical α-helix, G the tighter 3₁₀-helix, I the wider π-helix; E/B are β-structure, T and S are turns and bends, and '-' is everything else. DSSP derives these from the pattern of main-chain N–H···O=C hydrogen bonds, not from the sequence.

B-factor. B-factor (Debye–Waller factor) reflects atomic displacement in the crystal lattice. It is an experimental observable (units Å²), not a prediction; low values mean the atom is pinned down, high values mean it moves or is heterogeneous across the crystal.

pLDDT. pLDDT is the predicted lDDT-Cα score: AlphaFold's confidence that the local environment of each residue (all inter-atomic distances within 15 Å) is correctly placed. It is a per-residue number between 0 and 100, with higher meaning more reliable.

Nearest PDB structures. Nearest PDB neighbors are the top structural matches found by Foldseek when searching this structure against the entire Protein Data Bank. Each hit reports a TM-score (0 to 1; >0.5 almost always implies the same fold) and an E-value. These are *structural* homologs — they may share no detectable sequence similarity.

Solvent-accessible surface area. Accessible surface area quantifies burial. A residue with SASA near zero is packed into the hydrophobic core; one with SASA >100 Å² sits on the surface. Computed here via the Shrake–Rupley numerical algorithm with a 1.4 Å probe.

Rendered st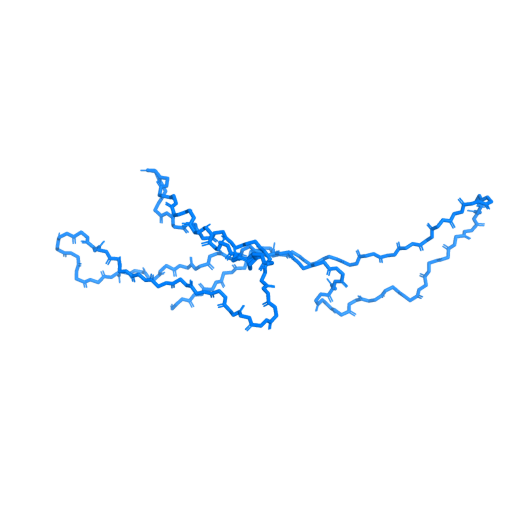ructure images. Structure images are PyMOL renders from six orthogonal camera directions. Cartoon representation draws helices as coils and strands as arrows; sticks shows the backbone as bonds; surface shows the solvent-excluded envelope. Rainbow coloring maps sequence position to hue (blue→red, N→C); chain coloring assigns a distinct color per polypeptide.

Backbone torsions (φ/ψ). φ (phi) and ψ (psi) are the two rotatable backbone dihedrals per residue: φ is the C(i-1)–N–Cα–C torsion, ψ is the N–Cα–C–N(i+1) torsion, both in degrees on (−180°, 180°]. α-helical residues cluster near (−60°, −45°); β-strand residues near (−120°, +130°). A Ramachandran plot is simply a scatter of (φ, ψ) for every residue.

Predicted aligned error. Predicted Aligned Error (PAE) is an AlphaFold confidence matrix: entry (i, j) is the expected error in the position of residue j, in ångströms, when the prediction is superimposed on the true structure at residue i. Low PAE within a block of residues means that block is internally rigid and well-predicted; high PAE between two blocks means their relative placement is uncertain even if each block individually is confident.

mmCIF coordinates. Structure coordinates are given as an mmCIF _atom_site loop: one row per atom with element, residue name, chain id, sequence number, and x/y/z position in Å. Only the four main-chain atoms per residue are included here; side chains are omitted to keep the record compact.

InterPro / GO / CATH / organism. Database cross-references. InterPro integrates a dozen domain/family signature databases into unified entries with residue-range hits. GO terms attach function/process/location labels with evidence codes. CATH codes position the fold in a four-level structural taxonomy. Organism is the NCBI-taxonomy species name.

Secondary structure (3-state, P-SEA). SS3 is a coarse helix/strand/coil call (letters a/b/c) made by the P-SEA algorithm from inter-Cα distances and dihedrals. It is less detailed than DSSP but needs only Cα positions.

Sequence. Sequence gives the chain of amino acids in standard one-letter code (A=alanine, C=cysteine, …, Y=tyrosine), read N→C. It is the only feature that is directly encoded by the gene; all structural features are derived from the folded form of this sequence.